Protein AF-A0A502KV20-F1 (afdb_monomer_lite)

Secondary structure (DSSP, 8-state):
--HHHHHHHHHHHHH-HHHHHHHHHHHHHHT--HHHHHHHTTSS-HHHHHHHHHHHHHHHHHHTT--

Foldseek 3Di:
DCVQLVLLVVCCVVLPVVLSVQLSVQCVVVVHGSLVSCVVVVNDHSVVVVVVSVVSVVVVVVVVPPD

pLDDT: mean 81.73, std 14.23, range [39.59, 93.5]

Structure (mmCIF, N/CA/C/O backbone):
data_AF-A0A502KV20-F1
#
_entry.id   AF-A0A502KV20-F1
#
loop_
_atom_site.group_PDB
_atom_site.id
_atom_site.type_symbol
_atom_site.label_atom_id
_atom_site.label_alt_id
_atom_site.label_comp_id
_atom_site.label_asym_id
_atom_site.label_entity_id
_atom_site.label_seq_id
_atom_site.pdbx_PDB_ins_code
_atom_site.Cartn_x
_atom_site.Cartn_y
_atom_site.Cartn_z
_atom_site.occupancy
_atom_site.B_iso_or_equiv
_atom_site.auth_seq_id
_atom_site.auth_comp_id
_atom_site.auth_asym_id
_atom_site.auth_atom_id
_atom_site.pdbx_PDB_model_num
ATOM 1 N N . MET A 1 1 ? -13.327 14.968 0.975 1.00 43.62 1 MET A N 1
ATOM 2 C CA . MET A 1 1 ? -11.936 14.521 0.745 1.00 43.62 1 MET A CA 1
ATOM 3 C C . MET A 1 1 ? -11.883 13.618 -0.493 1.00 43.62 1 MET A C 1
ATOM 5 O O . MET A 1 1 ? -11.815 12.410 -0.360 1.00 43.62 1 MET A O 1
ATOM 9 N N . ARG A 1 2 ? -11.984 14.180 -1.710 1.00 46.25 2 ARG A N 1
ATOM 10 C CA . ARG A 1 2 ? -11.992 13.402 -2.974 1.00 46.25 2 ARG A CA 1
ATOM 11 C C . ARG A 1 2 ? -10.620 13.309 -3.656 1.00 46.25 2 ARG A C 1
ATOM 13 O O . ARG A 1 2 ? -10.466 12.546 -4.597 1.00 46.25 2 ARG A O 1
ATOM 20 N N . ASN A 1 3 ? -9.629 14.060 -3.171 1.00 51.66 3 ASN A N 1
ATOM 21 C CA . ASN A 1 3 ? -8.317 14.157 -3.815 1.00 51.66 3 ASN A CA 1
ATOM 22 C C . ASN A 1 3 ? -7.524 12.846 -3.794 1.00 51.66 3 ASN A C 1
ATOM 24 O O . ASN A 1 3 ? -6.753 12.606 -4.712 1.00 51.66 3 ASN A O 1
ATOM 28 N N . ASN A 1 4 ? -7.727 11.988 -2.791 1.00 59.00 4 ASN A N 1
ATOM 29 C CA . ASN A 1 4 ? -6.908 10.785 -2.640 1.00 59.00 4 ASN A CA 1
ATOM 30 C C . ASN A 1 4 ? -7.349 9.648 -3.572 1.00 59.00 4 ASN A C 1
ATOM 32 O O . ASN A 1 4 ? -6.489 8.941 -4.086 1.00 59.00 4 ASN A O 1
ATOM 36 N N . LEU A 1 5 ? -8.648 9.510 -3.870 1.00 66.75 5 LEU A N 1
ATOM 37 C CA . LEU A 1 5 ? -9.158 8.421 -4.718 1.00 66.75 5 LEU A CA 1
ATOM 38 C C . LEU A 1 5 ? -8.580 8.449 -6.139 1.00 66.75 5 LEU A C 1
ATOM 40 O O . LEU A 1 5 ? -8.318 7.394 -6.695 1.00 66.75 5 LEU A O 1
ATOM 44 N N . SER A 1 6 ? -8.305 9.621 -6.715 1.00 75.44 6 SER A N 1
ATOM 45 C CA . SER A 1 6 ? -7.671 9.697 -8.041 1.00 75.44 6 SER A CA 1
ATOM 46 C C . SER A 1 6 ? -6.180 9.336 -8.014 1.00 75.44 6 SER A C 1
ATOM 48 O O . SER A 1 6 ? -5.649 8.839 -9.005 1.00 75.44 6 SER A O 1
ATOM 50 N N . VAL A 1 7 ? -5.493 9.556 -6.886 1.00 78.19 7 VAL A N 1
ATOM 51 C CA . VAL A 1 7 ? -4.056 9.256 -6.748 1.00 78.19 7 VAL A CA 1
ATOM 52 C C . VAL A 1 7 ? -3.814 7.748 -6.695 1.00 78.19 7 VAL A C 1
ATOM 54 O O . VAL A 1 7 ? -2.778 7.276 -7.158 1.00 78.19 7 VAL A O 1
ATOM 57 N N . ILE A 1 8 ? -4.778 6.956 -6.216 1.00 84.50 8 ILE A N 1
ATOM 58 C CA . ILE A 1 8 ? -4.620 5.498 -6.224 1.00 84.50 8 ILE A CA 1
ATOM 59 C C . ILE A 1 8 ? -4.580 4.914 -7.640 1.00 84.50 8 ILE A C 1
ATOM 61 O O . ILE A 1 8 ? -3.908 3.914 -7.870 1.00 84.50 8 ILE A O 1
ATOM 65 N N . THR A 1 9 ? -5.203 5.584 -8.613 1.00 85.69 9 THR A N 1
ATOM 66 C CA . THR A 1 9 ? -5.115 5.221 -10.032 1.00 85.69 9 THR A CA 1
ATOM 67 C C . THR A 1 9 ? -3.698 5.416 -10.570 1.00 85.69 9 THR A C 1
ATOM 69 O O . THR A 1 9 ? -3.228 4.604 -11.360 1.00 85.69 9 THR A O 1
ATOM 72 N N . LEU A 1 10 ? -2.980 6.442 -10.096 1.00 83.88 10 LEU A N 1
ATOM 73 C CA . LEU A 1 10 ? -1.559 6.647 -10.416 1.00 83.88 10 LEU A CA 1
ATOM 74 C C . LEU A 1 10 ? -0.670 5.577 -9.771 1.00 83.88 10 LEU A C 1
ATOM 76 O O . LEU A 1 10 ? 0.376 5.226 -10.309 1.00 83.88 10 LEU A O 1
ATOM 80 N N . LEU A 1 11 ? -1.098 5.029 -8.633 1.00 84.75 11 LEU A N 1
ATOM 81 C CA . LEU A 1 11 ? -0.416 3.929 -7.958 1.00 84.75 11 LEU A CA 1
ATOM 82 C C . LEU A 1 11 ? -0.781 2.546 -8.520 1.00 84.75 11 LEU A C 1
ATOM 84 O O . LEU A 1 11 ? -0.042 1.597 -8.274 1.00 84.75 11 LEU A O 1
ATOM 88 N N . ALA A 1 12 ? -1.862 2.405 -9.291 1.00 88.94 12 ALA A N 1
ATOM 89 C CA . ALA A 1 12 ? -2.293 1.139 -9.891 1.00 88.94 12 ALA A CA 1
ATOM 90 C C . ALA A 1 12 ? -1.199 0.382 -10.679 1.00 88.94 12 ALA A C 1
ATOM 92 O O . ALA A 1 12 ? -1.099 -0.830 -10.494 1.00 88.94 12 ALA A O 1
ATOM 93 N N . PRO A 1 13 ? -0.336 1.015 -11.503 1.00 86.31 13 PRO A N 1
ATOM 94 C CA . PRO A 1 13 ? 0.773 0.306 -12.154 1.00 86.31 13 PRO A CA 1
ATOM 95 C C . PRO A 1 13 ? 1.868 -0.180 -11.188 1.00 86.31 13 PRO A C 1
ATOM 97 O O . PRO A 1 13 ? 2.657 -1.043 -11.558 1.00 86.31 13 PRO A O 1
ATOM 100 N N . ILE A 1 14 ? 1.935 0.359 -9.966 1.00 87.69 14 ILE A N 1
ATOM 101 C CA . ILE A 1 14 ? 2.960 0.036 -8.959 1.00 87.69 14 ILE A CA 1
ATOM 102 C C . ILE A 1 14 ? 2.432 -0.999 -7.957 1.00 87.69 14 ILE A C 1
ATOM 104 O O . ILE A 1 14 ? 3.134 -1.942 -7.607 1.00 87.69 14 ILE A O 1
ATOM 108 N N . LEU A 1 15 ? 1.195 -0.815 -7.491 1.00 85.50 15 LEU A N 1
ATOM 109 C CA . LEU A 1 15 ? 0.515 -1.679 -6.521 1.00 85.50 15 LEU A CA 1
ATOM 110 C C . LEU A 1 15 ? -0.176 -2.880 -7.183 1.00 85.50 15 LEU A C 1
ATOM 112 O O . LEU A 1 15 ? -0.465 -3.872 -6.52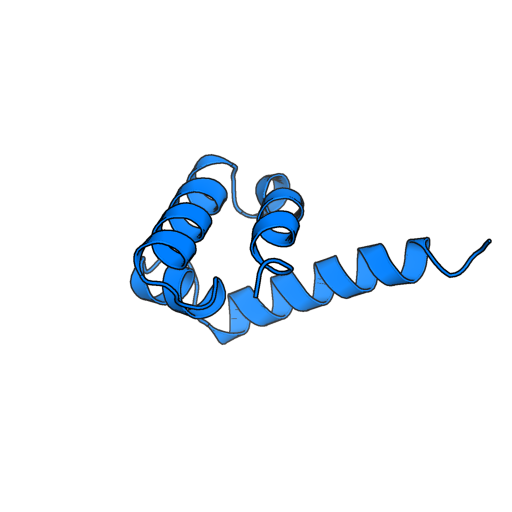2 1.00 85.50 15 LEU A O 1
ATOM 116 N N . GLY A 1 16 ? -0.471 -2.776 -8.479 1.00 88.81 16 GLY A N 1
ATOM 117 C CA . GLY A 1 16 ? -1.402 -3.648 -9.183 1.00 88.81 16 GLY A CA 1
ATOM 118 C C . GLY A 1 16 ? -2.816 -3.061 -9.198 1.00 88.81 16 GLY A C 1
ATOM 119 O O . G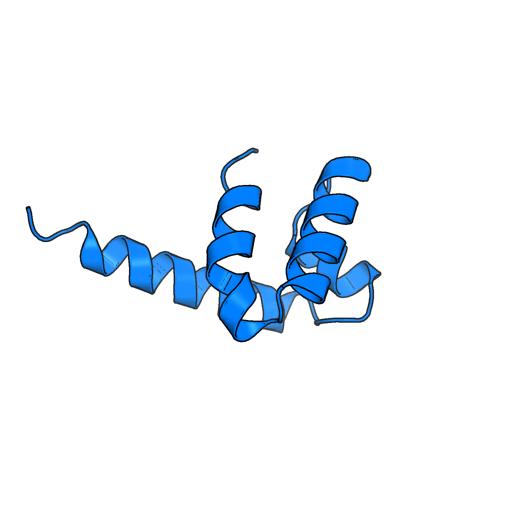LY A 1 16 ? -3.306 -2.528 -8.201 1.00 88.81 16 GLY A O 1
ATOM 120 N N . TYR A 1 17 ? -3.485 -3.171 -10.347 1.00 87.12 17 TYR A N 1
ATOM 121 C CA . TYR A 1 17 ? -4.831 -2.627 -10.556 1.00 87.12 17 TYR A CA 1
ATOM 122 C C . TYR A 1 17 ? -5.855 -3.182 -9.556 1.00 87.12 17 TYR A C 1
ATOM 124 O O . TYR A 1 17 ? -6.638 -2.425 -8.989 1.00 87.12 17 TYR A O 1
ATOM 132 N N . ASP A 1 18 ? -5.807 -4.490 -9.303 1.00 90.25 18 ASP A N 1
ATOM 133 C CA . ASP A 1 18 ? -6.745 -5.177 -8.412 1.00 90.25 18 ASP A CA 1
ATOM 134 C C . ASP A 1 18 ? -6.614 -4.689 -6.958 1.00 90.25 18 ASP A C 1
ATOM 136 O O . ASP A 1 18 ? -7.585 -4.282 -6.322 1.00 90.25 18 ASP A O 1
ATOM 140 N N . VAL A 1 19 ? -5.373 -4.601 -6.477 1.00 90.75 19 VAL A N 1
ATOM 141 C CA . VAL A 1 19 ? -5.010 -4.086 -5.149 1.00 90.75 19 VAL A CA 1
ATOM 142 C C . VAL A 1 19 ? -5.448 -2.627 -4.996 1.00 90.75 19 VAL A C 1
ATOM 144 O O . VAL A 1 19 ? -6.083 -2.263 -4.005 1.00 90.75 19 VAL A O 1
ATOM 147 N N . ALA A 1 20 ? -5.155 -1.788 -5.993 1.00 91.00 20 ALA A N 1
ATOM 148 C CA . ALA A 1 20 ? -5.549 -0.382 -6.002 1.00 91.00 20 ALA A CA 1
ATOM 149 C C . ALA A 1 20 ? -7.077 -0.210 -5.939 1.00 91.00 20 ALA A C 1
ATOM 151 O O . ALA A 1 20 ? -7.571 0.605 -5.156 1.00 91.00 20 ALA A O 1
ATOM 152 N N . ALA A 1 21 ? -7.829 -1.001 -6.708 1.00 91.06 21 ALA A N 1
ATOM 153 C CA . ALA A 1 21 ? -9.287 -0.971 -6.709 1.00 91.06 21 ALA A CA 1
ATOM 154 C C . ALA A 1 21 ? -9.879 -1.406 -5.358 1.00 91.06 21 ALA A C 1
ATOM 156 O O . ALA A 1 21 ? -10.777 -0.738 -4.844 1.00 91.06 21 ALA A O 1
ATOM 157 N N . GLN A 1 22 ? -9.349 -2.471 -4.744 1.00 92.12 22 GLN A N 1
ATOM 15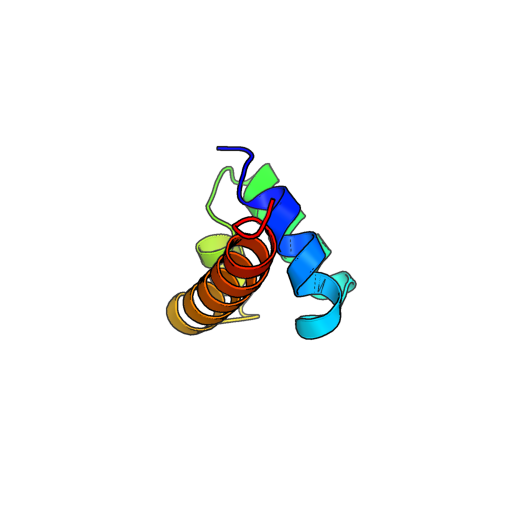8 C CA . GLN A 1 22 ? -9.802 -2.949 -3.433 1.00 92.12 22 GLN A CA 1
ATOM 159 C C . GLN A 1 22 ? -9.599 -1.902 -2.328 1.00 92.12 22 GLN A C 1
ATOM 161 O O . GLN A 1 22 ? -10.511 -1.642 -1.538 1.00 92.12 22 GLN A O 1
ATOM 166 N N . ILE A 1 23 ? -8.427 -1.261 -2.292 1.00 91.38 23 ILE A N 1
ATOM 167 C CA . ILE A 1 23 ? -8.115 -0.209 -1.315 1.00 91.38 23 ILE A CA 1
ATOM 168 C C . ILE A 1 23 ? -9.023 1.007 -1.527 1.00 91.38 23 ILE A C 1
ATOM 170 O O . ILE A 1 23 ? -9.584 1.523 -0.561 1.00 91.38 23 ILE A O 1
ATOM 174 N N . ALA A 1 24 ? -9.200 1.448 -2.777 1.00 89.94 24 ALA A N 1
ATOM 175 C CA . ALA A 1 24 ? -10.061 2.579 -3.116 1.00 89.94 24 ALA A CA 1
ATOM 176 C C . ALA A 1 24 ? -11.514 2.330 -2.698 1.00 89.94 24 ALA A C 1
ATOM 178 O O . ALA A 1 24 ? -12.132 3.180 -2.059 1.00 89.94 24 ALA A O 1
ATOM 179 N N . TYR A 1 25 ? -12.032 1.141 -3.013 1.00 91.12 25 TYR A N 1
ATOM 180 C CA . TYR A 1 25 ? -13.389 0.741 -2.666 1.00 91.12 25 TYR A CA 1
ATOM 181 C C . TYR A 1 25 ? -13.596 0.707 -1.151 1.00 91.12 25 TYR A C 1
ATOM 183 O O . TYR A 1 25 ? -14.565 1.268 -0.649 1.00 91.12 25 TYR A O 1
ATOM 191 N N . LYS A 1 26 ? -12.667 0.108 -0.398 1.00 91.00 26 LYS A N 1
ATOM 192 C CA . LYS A 1 26 ? -12.774 0.034 1.064 1.00 91.00 26 LYS A CA 1
ATOM 193 C C . LYS A 1 26 ? -12.656 1.408 1.724 1.00 91.00 26 LYS A C 1
ATOM 195 O O . LYS A 1 26 ? -13.402 1.695 2.657 1.00 91.00 26 LYS A O 1
ATOM 200 N N . ALA A 1 27 ? -11.762 2.260 1.226 1.00 91.19 27 ALA A N 1
ATOM 201 C CA . ALA A 1 27 ? -11.616 3.634 1.695 1.00 91.19 27 ALA A CA 1
ATOM 202 C C . ALA A 1 27 ? -12.897 4.453 1.488 1.00 91.19 27 ALA A C 1
ATOM 204 O O . ALA A 1 27 ? -13.350 5.125 2.412 1.00 91.19 27 ALA A O 1
ATOM 205 N N . ASP A 1 28 ? -13.507 4.354 0.303 1.00 89.81 28 ASP A N 1
ATOM 206 C CA . ASP A 1 28 ? -14.770 5.025 -0.010 1.00 89.81 28 ASP A CA 1
ATOM 207 C C . ASP A 1 28 ? -15.917 4.496 0.863 1.00 89.81 28 ASP A C 1
ATOM 209 O O . ASP A 1 28 ? -16.597 5.272 1.538 1.00 89.81 28 ASP A O 1
ATOM 213 N N . GLN A 1 29 ? -16.062 3.169 0.938 1.00 91.25 29 GLN A N 1
ATOM 214 C CA . GLN A 1 29 ? -17.164 2.528 1.649 1.00 91.25 29 GLN A CA 1
ATOM 215 C C . GLN A 1 29 ? -17.115 2.768 3.166 1.00 91.25 29 GLN A C 1
ATOM 217 O O . GLN A 1 29 ? -18.154 2.966 3.793 1.00 91.25 29 GLN A O 1
ATOM 222 N N . GLN A 1 30 ? -15.919 2.767 3.762 1.00 89.62 30 GLN A N 1
ATOM 223 C CA . GLN A 1 30 ? -15.734 3.021 5.196 1.00 89.62 30 GLN A CA 1
ATOM 224 C C . GLN A 1 30 ? -15.507 4.503 5.523 1.00 89.62 30 GLN A C 1
ATOM 226 O O . GLN A 1 30 ? -15.382 4.857 6.692 1.00 89.62 30 GLN A O 1
ATOM 231 N N . ASN A 1 31 ? -15.467 5.372 4.509 1.00 88.31 31 ASN A N 1
ATOM 232 C CA . ASN A 1 31 ? -15.128 6.788 4.642 1.00 88.31 31 ASN A CA 1
ATOM 233 C C . ASN A 1 31 ? -13.791 7.030 5.374 1.00 88.31 31 ASN A C 1
ATOM 235 O O . ASN A 1 31 ? -13.644 7.972 6.152 1.00 88.31 31 ASN A O 1
ATOM 239 N N . VAL A 1 32 ? -12.811 6.161 5.120 1.00 89.06 32 VAL A N 1
ATOM 240 C CA . VAL A 1 32 ? -11.463 6.225 5.698 1.00 89.06 32 VAL A CA 1
ATOM 241 C C . VAL A 1 32 ? -10.433 6.627 4.644 1.00 89.06 32 VAL A C 1
ATOM 243 O O . VAL A 1 32 ? -10.687 6.614 3.441 1.00 89.06 32 VAL A O 1
ATOM 246 N N . SER A 1 33 ? -9.230 6.984 5.086 1.00 88.62 33 SER A N 1
ATOM 247 C CA . SER A 1 33 ? -8.109 7.268 4.187 1.00 88.62 33 SER A CA 1
ATOM 248 C C . SER A 1 33 ? -7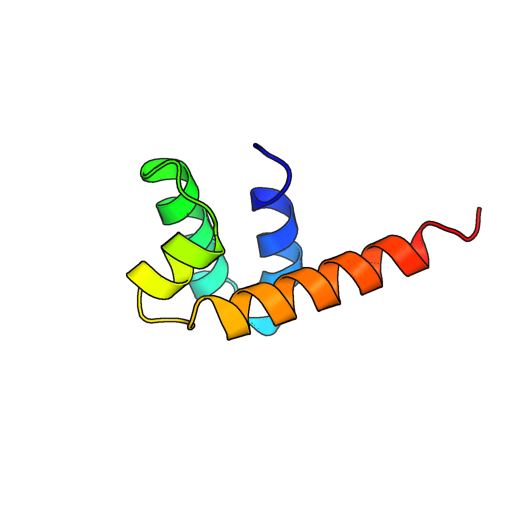.622 6.006 3.467 1.00 88.62 33 SER A C 1
ATOM 250 O O . SER A 1 33 ? -7.685 4.907 4.014 1.00 88.62 33 SER A O 1
ATOM 252 N N . LEU A 1 34 ? -7.046 6.168 2.269 1.00 88.75 34 LEU A N 1
ATOM 253 C CA . LEU A 1 34 ? -6.456 5.058 1.502 1.00 88.75 34 LEU A CA 1
ATOM 254 C C . LEU A 1 34 ? -5.396 4.283 2.293 1.00 88.75 34 LEU A C 1
ATOM 256 O O . LEU A 1 34 ? -5.333 3.065 2.198 1.00 88.75 34 LEU A O 1
ATOM 260 N N . THR A 1 35 ? -4.592 4.986 3.089 1.00 90.44 35 THR A N 1
ATOM 261 C CA . THR A 1 35 ? -3.576 4.397 3.969 1.00 90.44 35 THR A CA 1
ATOM 262 C C . THR A 1 35 ? -4.197 3.462 5.011 1.00 90.44 35 THR A C 1
ATOM 264 O O . THR A 1 35 ? -3.770 2.320 5.138 1.00 90.44 35 THR A O 1
ATOM 267 N N . ILE A 1 36 ? -5.263 3.908 5.684 1.00 90.50 36 ILE A N 1
ATOM 268 C CA . ILE A 1 36 ? -6.021 3.103 6.657 1.00 90.50 36 ILE A CA 1
ATOM 269 C C . ILE A 1 36 ? -6.695 1.909 5.971 1.00 90.50 36 ILE A C 1
ATOM 271 O O . ILE A 1 36 ? -6.690 0.802 6.500 1.00 90.50 36 ILE A O 1
ATOM 275 N N . ALA A 1 37 ? -7.259 2.104 4.777 1.00 92.31 37 ALA A N 1
ATOM 276 C CA . ALA A 1 37 ? -7.867 1.017 4.016 1.00 92.31 37 ALA A CA 1
ATOM 277 C C . ALA A 1 37 ? -6.836 -0.043 3.595 1.00 92.31 37 ALA A C 1
ATOM 279 O O . ALA A 1 37 ? -7.125 -1.236 3.690 1.00 92.31 37 ALA A O 1
ATOM 280 N N . ALA A 1 38 ? -5.641 0.381 3.171 1.00 91.81 38 ALA A N 1
ATOM 281 C CA . ALA A 1 38 ? -4.540 -0.498 2.787 1.00 91.81 38 ALA A CA 1
ATOM 282 C C . ALA A 1 38 ? -4.022 -1.332 3.968 1.00 91.81 38 ALA A C 1
ATOM 284 O O . ALA A 1 38 ? -3.852 -2.546 3.825 1.00 91.81 38 ALA A O 1
ATOM 285 N N . GLU A 1 39 ? -3.860 -0.704 5.134 1.00 93.50 39 GLU A N 1
ATOM 286 C CA . GLU A 1 39 ? -3.468 -1.385 6.371 1.00 93.50 39 GLU A CA 1
ATOM 287 C C . GLU A 1 39 ? -4.563 -2.339 6.854 1.00 93.50 39 GLU A C 1
ATOM 289 O O . GLU A 1 39 ? -4.303 -3.502 7.148 1.00 93.50 39 GLU A O 1
ATOM 294 N N . SER A 1 40 ? -5.823 -1.900 6.828 1.00 91.94 40 SER A N 1
ATOM 295 C CA . SER A 1 40 ? -6.972 -2.727 7.204 1.00 91.94 40 SER A CA 1
ATOM 296 C C . SER A 1 40 ? -7.178 -3.928 6.271 1.00 91.94 40 SER A C 1
ATOM 298 O O . SER A 1 40 ? -7.856 -4.889 6.632 1.00 91.94 40 SER A O 1
ATOM 300 N N . LEU A 1 41 ? -6.674 -3.873 5.035 1.00 90.75 41 LEU A N 1
ATOM 301 C CA . LEU A 1 41 ? -6.653 -5.008 4.105 1.00 90.75 41 LEU A CA 1
ATOM 302 C C . LEU A 1 41 ? -5.435 -5.923 4.313 1.00 90.75 41 LEU A C 1
ATOM 304 O O . LEU A 1 41 ? -5.391 -6.994 3.717 1.00 90.75 41 LEU A O 1
ATOM 308 N N . GLY A 1 42 ? -4.459 -5.521 5.135 1.00 92.06 42 GLY A N 1
ATOM 309 C CA . GLY A 1 42 ? -3.203 -6.247 5.330 1.00 92.06 42 GLY A CA 1
ATOM 310 C C . GLY A 1 42 ? -2.295 -6.241 4.097 1.00 92.06 42 GLY A C 1
ATOM 311 O O . GLY A 1 42 ? -1.407 -7.081 3.990 1.00 92.06 42 GLY A O 1
ATOM 312 N N . LEU A 1 43 ? -2.535 -5.328 3.149 1.00 88.88 43 LEU A N 1
ATOM 313 C CA . LEU A 1 43 ? -1.788 -5.248 1.890 1.00 88.88 43 LEU A CA 1
ATOM 314 C C . LEU A 1 43 ? -0.500 -4.437 2.064 1.00 88.88 43 LEU A C 1
ATOM 316 O O . LEU A 1 43 ? 0.547 -4.815 1.545 1.00 88.88 43 LEU A O 1
ATOM 320 N N . TYR A 1 44 ? -0.585 -3.325 2.799 1.00 89.25 44 TYR A N 1
ATOM 321 C CA . TYR A 1 44 ? 0.530 -2.420 3.069 1.00 89.25 44 TYR A CA 1
ATOM 322 C C . TYR A 1 44 ? 0.399 -1.800 4.457 1.00 89.25 44 TYR A C 1
ATOM 324 O O . TYR A 1 44 ? -0.702 -1.451 4.866 1.00 89.25 44 TYR A O 1
ATOM 332 N N . ASP A 1 45 ? 1.528 -1.583 5.130 1.00 90.94 45 ASP A N 1
ATOM 333 C CA . ASP A 1 45 ? 1.594 -0.736 6.324 1.00 90.94 45 ASP A CA 1
ATOM 334 C C . ASP A 1 45 ? 1.256 0.722 5.984 1.00 90.94 45 ASP A C 1
ATOM 336 O O . ASP A 1 45 ? 1.607 1.208 4.896 1.00 90.94 45 ASP A O 1
ATOM 340 N N . GLN A 1 46 ? 0.668 1.444 6.943 1.00 87.69 46 GLN A N 1
ATOM 341 C CA . GLN A 1 46 ? 0.330 2.860 6.794 1.00 87.69 46 GLN A CA 1
ATOM 342 C C . GLN A 1 46 ? 1.525 3.699 6.304 1.00 87.69 46 GLN A C 1
ATOM 344 O O . GLN A 1 46 ? 1.399 4.426 5.318 1.00 87.69 46 GLN A O 1
ATOM 349 N N . GLU A 1 47 ? 2.699 3.552 6.928 1.00 89.44 47 GLU A N 1
ATOM 350 C CA . GLU A 1 47 ? 3.902 4.341 6.610 1.00 89.44 47 GLU A CA 1
ATOM 351 C C . GLU A 1 47 ? 4.453 4.058 5.203 1.00 89.44 47 GLU A C 1
ATOM 353 O O . GLU A 1 47 ? 4.839 4.975 4.468 1.00 89.44 47 GLU A O 1
ATOM 358 N N . LYS A 1 48 ? 4.470 2.781 4.794 1.00 89.38 48 LYS A N 1
ATOM 359 C CA . LYS A 1 48 ? 4.942 2.383 3.457 1.00 89.38 48 LYS A CA 1
ATOM 360 C C . LYS A 1 48 ? 4.021 2.923 2.376 1.00 89.38 48 LYS A C 1
ATOM 362 O O . LYS A 1 48 ? 4.499 3.460 1.375 1.00 89.38 48 LYS A O 1
ATOM 367 N N . PHE A 1 49 ? 2.711 2.782 2.572 1.00 89.31 49 PHE A N 1
ATOM 368 C CA . PHE A 1 49 ? 1.730 3.270 1.613 1.00 89.31 49 PHE A CA 1
ATOM 369 C C . PHE A 1 49 ? 1.771 4.797 1.512 1.00 89.31 49 PHE A C 1
ATOM 371 O O . PHE A 1 49 ? 1.764 5.344 0.411 1.00 89.31 49 PHE A O 1
ATOM 378 N N . GLU A 1 50 ? 1.878 5.489 2.647 1.00 88.69 50 GLU A N 1
ATOM 379 C CA . GLU A 1 50 ? 1.979 6.945 2.687 1.00 88.69 50 GLU A CA 1
ATOM 380 C C . GLU A 1 50 ? 3.226 7.454 1.956 1.00 88.69 50 GLU A C 1
ATOM 382 O O . GLU A 1 50 ? 3.118 8.361 1.130 1.00 88.69 50 GLU A O 1
ATOM 387 N N . SER A 1 51 ? 4.387 6.823 2.159 1.00 89.31 51 SER A N 1
ATOM 388 C CA . SER A 1 51 ? 5.611 7.167 1.421 1.00 89.31 51 SER A CA 1
ATOM 389 C C . SER A 1 51 ? 5.466 6.976 -0.090 1.00 89.31 51 SER A C 1
ATOM 391 O O . SER A 1 51 ? 5.918 7.820 -0.866 1.00 89.31 51 SER A O 1
ATOM 393 N N . LEU A 1 52 ? 4.822 5.890 -0.534 1.00 87.69 52 LEU A N 1
ATOM 394 C CA . LEU A 1 52 ? 4.551 5.661 -1.958 1.00 87.69 52 LEU A CA 1
ATOM 395 C C . LEU A 1 52 ? 3.623 6.736 -2.534 1.00 87.69 52 LEU A C 1
ATOM 397 O O . LEU A 1 52 ? 3.897 7.272 -3.610 1.00 87.69 52 LEU A O 1
ATOM 401 N N . LEU A 1 53 ? 2.559 7.072 -1.802 1.00 85.12 53 LEU A N 1
ATOM 402 C CA . LEU A 1 53 ? 1.591 8.097 -2.180 1.00 85.12 53 LEU A CA 1
ATOM 403 C C . LEU A 1 53 ? 2.262 9.471 -2.300 1.00 85.12 53 LEU A C 1
ATOM 405 O O . LEU A 1 53 ? 2.127 10.126 -3.330 1.00 85.12 53 LEU A O 1
ATOM 409 N N . GLN A 1 54 ? 3.040 9.873 -1.291 1.00 85.12 54 GLN A N 1
ATOM 410 C CA . GLN A 1 54 ? 3.803 11.125 -1.281 1.00 85.12 54 GLN A CA 1
ATOM 411 C C . GLN A 1 54 ? 4.803 11.191 -2.435 1.00 85.12 54 GLN A C 1
ATOM 413 O O . GLN A 1 54 ? 4.906 12.206 -3.120 1.00 85.12 54 GLN A O 1
ATOM 418 N N . LYS A 1 55 ? 5.510 10.090 -2.708 1.00 86.88 55 LYS A N 1
ATOM 419 C CA . LYS A 1 55 ? 6.467 10.016 -3.816 1.00 86.88 55 LYS A CA 1
ATOM 420 C C . LYS A 1 55 ? 5.792 10.234 -5.171 1.00 86.88 55 LYS A C 1
ATOM 422 O O . LYS A 1 55 ? 6.322 10.979 -5.991 1.00 86.88 55 LYS A O 1
ATOM 427 N N . GLN A 1 56 ? 4.635 9.613 -5.405 1.00 83.94 56 GLN A N 1
ATOM 428 C CA . GLN A 1 56 ? 3.875 9.802 -6.646 1.00 83.94 56 GLN A CA 1
ATOM 429 C C . GLN A 1 56 ? 3.258 11.194 -6.748 1.00 83.94 56 GLN A C 1
ATOM 431 O O . GLN A 1 56 ? 3.271 11.790 -7.825 1.00 83.94 56 GLN A O 1
ATOM 436 N N . LEU A 1 57 ? 2.749 11.724 -5.636 1.00 82.06 57 LEU A N 1
ATOM 437 C CA . LEU A 1 57 ? 2.190 13.067 -5.581 1.00 82.06 57 LEU A CA 1
ATOM 438 C C . LEU A 1 57 ? 3.269 14.097 -5.942 1.00 82.06 57 LEU A C 1
ATOM 440 O O . LEU A 1 57 ? 3.079 14.877 -6.867 1.00 82.06 57 LEU A O 1
ATOM 444 N N . ASN A 1 58 ? 4.443 14.015 -5.315 1.00 82.25 58 ASN A N 1
ATOM 445 C CA . ASN A 1 58 ? 5.574 14.891 -5.618 1.00 82.25 58 ASN A CA 1
ATOM 446 C C . ASN A 1 58 ? 6.054 14.749 -7.068 1.00 82.25 58 ASN A C 1
ATOM 448 O O . ASN A 1 58 ? 6.307 15.758 -7.717 1.00 82.25 58 ASN A O 1
ATOM 452 N N . ALA A 1 59 ? 6.116 13.525 -7.604 1.00 80.69 59 ALA A N 1
ATOM 453 C CA . ALA A 1 59 ? 6.472 13.303 -9.005 1.00 80.69 59 ALA A CA 1
ATOM 454 C C . ALA A 1 59 ? 5.492 13.986 -9.980 1.00 80.69 59 ALA A C 1
ATOM 456 O O . ALA A 1 59 ? 5.926 14.566 -10.968 1.00 80.69 59 ALA A O 1
ATOM 457 N N . ASN A 1 60 ? 4.188 13.974 -9.681 1.00 74.19 60 ASN A N 1
ATOM 458 C CA . ASN A 1 60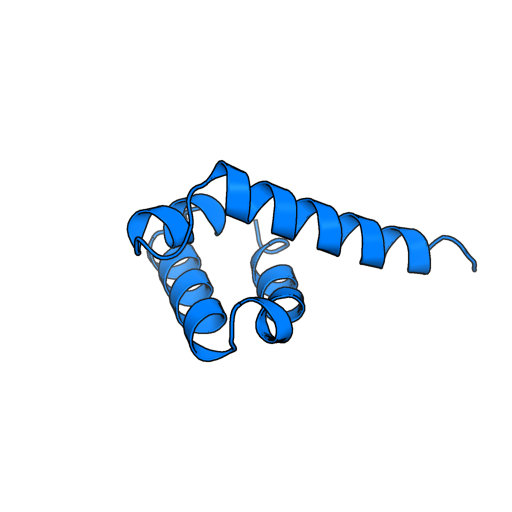 ? 3.170 14.632 -10.509 1.00 74.19 60 ASN A CA 1
ATOM 459 C C . ASN A 1 60 ? 3.127 16.159 -10.315 1.00 74.19 60 ASN A C 1
ATOM 461 O O . ASN A 1 60 ? 2.791 16.880 -11.250 1.00 74.19 60 ASN A O 1
ATOM 465 N N . LEU A 1 61 ? 3.452 16.677 -9.124 1.00 68.12 61 LEU A N 1
ATOM 466 C CA . LEU A 1 61 ? 3.527 18.126 -8.896 1.00 68.12 61 LEU A CA 1
ATOM 467 C C . LEU A 1 61 ? 4.774 18.757 -9.533 1.00 68.12 61 LEU A C 1
ATOM 469 O O . LEU A 1 61 ? 4.685 19.869 -10.054 1.00 68.12 61 LEU A O 1
ATOM 473 N N . SER A 1 62 ? 5.915 18.060 -9.526 1.00 59.78 62 SER A N 1
ATOM 474 C CA . SER A 1 62 ? 7.141 18.543 -10.176 1.00 59.78 62 SER A CA 1
ATOM 475 C C . SER A 1 62 ? 7.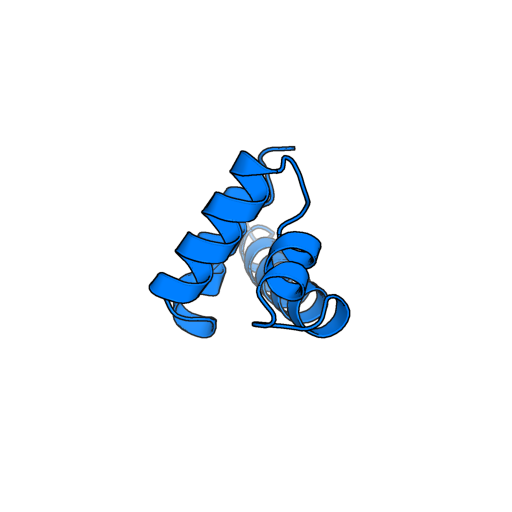010 18.666 -11.696 1.00 59.78 62 SER A C 1
ATOM 477 O O . SER A 1 62 ? 7.667 19.522 -12.277 1.00 59.78 62 SER A O 1
ATOM 479 N N . ASP A 1 63 ? 6.133 17.883 -12.325 1.00 55.38 63 ASP A N 1
ATOM 480 C CA . ASP A 1 63 ? 5.839 17.977 -13.762 1.00 55.38 63 ASP A CA 1
ATOM 481 C C . ASP A 1 63 ? 4.988 19.217 -14.108 1.00 55.38 63 ASP A C 1
ATOM 483 O O . ASP A 1 63 ? 5.117 19.802 -15.177 1.00 55.38 63 ASP A O 1
ATOM 487 N N . LYS A 1 64 ? 4.164 19.697 -13.163 1.00 52.78 64 LYS A N 1
ATOM 488 C CA . LYS A 1 64 ? 3.197 20.787 -13.387 1.00 52.78 64 LYS A CA 1
ATOM 489 C C . LYS A 1 64 ? 3.706 22.204 -13.096 1.00 52.78 64 LYS A C 1
ATOM 491 O O . LYS A 1 64 ? 2.917 23.143 -13.140 1.00 52.78 64 LYS A O 1
ATOM 496 N N . SER A 1 65 ? 4.986 22.356 -12.758 1.00 49.81 65 SER A N 1
ATOM 497 C CA . SER A 1 65 ? 5.599 23.646 -12.382 1.00 49.81 65 SER A CA 1
ATOM 498 C C . SER A 1 65 ? 6.452 24.266 -13.499 1.00 49.81 65 SER A C 1
ATOM 500 O O . SER A 1 65 ? 7.206 25.203 -13.245 1.00 49.81 65 SER A O 1
ATOM 502 N N . ALA A 1 66 ? 6.358 23.726 -14.716 1.00 47.03 66 ALA A N 1
ATOM 503 C CA . ALA A 1 66 ? 7.020 24.226 -15.915 1.00 47.03 66 ALA A CA 1
ATOM 504 C C . ALA A 1 66 ? 5.978 24.548 -17.004 1.00 47.03 66 ALA A C 1
ATOM 506 O O . ALA A 1 66 ? 5.982 23.927 -18.060 1.00 47.03 66 ALA A O 1
ATOM 507 N N . ASP A 1 67 ? 5.067 25.483 -16.720 1.00 39.59 67 ASP A N 1
ATOM 508 C CA . ASP A 1 67 ? 4.325 26.247 -17.738 1.00 39.59 67 ASP A CA 1
ATOM 509 C C . ASP A 1 67 ? 4.142 27.691 -17.250 1.00 39.59 67 ASP A C 1
ATOM 511 O O . ASP A 1 67 ? 3.601 27.868 -16.130 1.00 39.59 67 ASP A O 1
#

InterPro domains:
  IPR008948 L-Aspartase-like [SSF48557] (2-53)
  IPR018951 Fumarase C, C-terminal [PF10415] (8-54)

Organism: NCBI:txid2491017

Radius of gyration: 11.95 Å; chains: 1; bounding box: 24×32×25 Å

Sequence (67 aa):
MRNNLSVITLLAPILGYDVAAQIAYKADQQNVSLTIAAESLGLYDQEKFESLLQKQLNANLSDKSAD